Protein AF-A0A9X2MDK5-F1 (afdb_monomer_lite)

Structure (mmCIF, N/CA/C/O backbone):
data_AF-A0A9X2MDK5-F1
#
_entry.id   AF-A0A9X2MDK5-F1
#
loop_
_atom_site.group_PDB
_atom_site.id
_atom_site.type_symbol
_atom_site.label_atom_id
_atom_site.label_alt_id
_atom_site.label_comp_id
_atom_site.label_asym_id
_atom_site.label_entity_id
_atom_site.label_seq_id
_atom_site.pdbx_PDB_ins_code
_atom_site.Cartn_x
_atom_site.Cartn_y
_atom_site.Cartn_z
_atom_site.occupancy
_atom_site.B_iso_or_equiv
_atom_site.auth_seq_id
_atom_site.auth_comp_id
_atom_site.auth_asym_id
_atom_site.auth_atom_id
_atom_site.pdbx_PDB_model_num
ATOM 1 N N . MET A 1 1 ? 3.780 -10.106 21.977 1.00 39.41 1 MET A N 1
ATOM 2 C CA . MET A 1 1 ? 4.885 -9.948 21.006 1.00 39.41 1 MET A CA 1
ATOM 3 C C . MET A 1 1 ? 4.288 -10.103 19.621 1.00 39.41 1 MET A C 1
ATOM 5 O O . MET A 1 1 ? 3.667 -11.141 19.418 1.00 39.41 1 MET A O 1
ATOM 9 N N . PRO A 1 2 ? 4.383 -9.141 18.688 1.00 50.03 2 PRO A N 1
ATOM 10 C CA . PRO A 1 2 ? 4.087 -9.494 17.313 1.00 50.03 2 PRO A CA 1
ATOM 11 C C . PRO A 1 2 ? 5.206 -10.429 16.834 1.00 50.03 2 PRO A C 1
ATOM 13 O O . PRO A 1 2 ? 6.386 -10.165 17.039 1.00 50.03 2 PRO A O 1
ATOM 16 N N . PHE A 1 3 ? 4.811 -11.571 16.280 1.00 63.41 3 PHE A N 1
ATOM 17 C CA . PHE A 1 3 ? 5.693 -12.625 15.766 1.00 63.41 3 PHE A CA 1
ATOM 18 C C . PHE A 1 3 ? 6.463 -12.185 14.502 1.00 63.41 3 PHE A C 1
ATOM 20 O O . PHE A 1 3 ? 7.421 -12.834 14.100 1.00 63.41 3 PHE A O 1
ATOM 27 N N . ILE A 1 4 ? 6.079 -11.056 13.895 1.00 66.94 4 ILE A N 1
ATOM 28 C CA . ILE A 1 4 ? 6.668 -10.512 12.669 1.00 66.94 4 ILE A CA 1
ATOM 29 C C . ILE A 1 4 ? 6.962 -9.025 12.894 1.00 66.94 4 ILE A C 1
ATOM 31 O O . ILE A 1 4 ? 6.040 -8.226 13.034 1.00 66.94 4 ILE A O 1
ATOM 35 N N . ASN A 1 5 ? 8.248 -8.665 12.948 1.00 64.00 5 ASN A N 1
ATOM 36 C CA . ASN A 1 5 ? 8.700 -7.296 13.245 1.00 64.00 5 ASN A CA 1
ATOM 37 C C . ASN A 1 5 ? 9.104 -6.488 12.005 1.00 64.00 5 ASN A C 1
ATOM 39 O O . ASN A 1 5 ? 9.253 -5.272 12.092 1.00 64.00 5 ASN A O 1
ATOM 43 N N . LYS A 1 6 ? 9.321 -7.155 10.870 1.00 78.56 6 LYS A N 1
ATOM 44 C CA . LYS A 1 6 ? 9.641 -6.533 9.586 1.00 78.56 6 LYS A CA 1
ATOM 45 C C . LYS A 1 6 ? 8.943 -7.314 8.492 1.00 78.56 6 LYS A C 1
ATOM 47 O O . LYS A 1 6 ? 9.041 -8.539 8.457 1.00 78.56 6 LYS A O 1
ATOM 52 N N . THR A 1 7 ? 8.249 -6.603 7.622 1.00 89.31 7 THR A N 1
ATOM 53 C CA . THR A 1 7 ? 7.627 -7.179 6.433 1.00 89.31 7 THR A CA 1
ATOM 54 C C . THR A 1 7 ? 8.022 -6.362 5.233 1.00 89.31 7 THR A C 1
ATOM 56 O O . THR A 1 7 ? 8.072 -5.139 5.328 1.00 89.31 7 THR A O 1
ATOM 59 N N . SER A 1 8 ? 8.250 -7.037 4.118 1.00 92.25 8 SER A N 1
ATOM 60 C CA . SER A 1 8 ? 8.538 -6.377 2.858 1.00 92.25 8 SER A CA 1
ATOM 61 C C . SER A 1 8 ? 7.657 -6.956 1.764 1.00 92.25 8 SER A C 1
ATOM 63 O O . SER A 1 8 ? 7.271 -8.123 1.833 1.00 92.25 8 SER A O 1
ATOM 65 N N . ILE A 1 9 ? 7.339 -6.134 0.773 1.00 92.44 9 ILE A N 1
ATOM 66 C CA . ILE A 1 9 ? 6.655 -6.547 -0.449 1.00 92.44 9 ILE A CA 1
ATOM 67 C C . ILE A 1 9 ? 7.654 -6.360 -1.583 1.00 92.44 9 ILE A C 1
ATOM 69 O O . ILE A 1 9 ? 8.227 -5.284 -1.724 1.00 92.44 9 ILE A O 1
ATOM 73 N N . LEU A 1 10 ? 7.892 -7.411 -2.360 1.00 91.94 10 LEU A N 1
ATOM 74 C CA . LEU A 1 10 ? 8.727 -7.346 -3.552 1.00 91.94 10 LEU A CA 1
ATOM 75 C C . LEU A 1 10 ? 7.809 -7.373 -4.767 1.00 91.94 10 LEU A C 1
ATOM 77 O O . LEU A 1 10 ? 7.013 -8.301 -4.904 1.00 91.94 10 LEU A O 1
ATOM 81 N N . VAL A 1 11 ? 7.920 -6.361 -5.620 1.00 90.44 11 VAL A N 1
ATOM 82 C CA . VAL A 1 11 ? 7.202 -6.295 -6.893 1.00 90.44 11 VAL A CA 1
ATOM 83 C C . VAL A 1 11 ? 8.221 -6.391 -8.017 1.00 90.44 11 VAL A C 1
ATOM 85 O O . VAL A 1 11 ? 9.204 -5.653 -8.028 1.00 90.44 11 VAL A O 1
ATOM 88 N N . GLU A 1 12 ? 7.995 -7.309 -8.948 1.00 88.06 12 GLU A N 1
ATOM 89 C CA . GLU A 1 12 ? 8.795 -7.442 -10.163 1.00 88.06 12 GLU A CA 1
ATOM 90 C C . GLU A 1 12 ? 8.120 -6.680 -11.302 1.00 88.06 12 GLU A C 1
ATOM 92 O O . GLU A 1 12 ? 6.930 -6.858 -11.553 1.00 88.06 12 GLU A O 1
ATOM 97 N N . ASN A 1 13 ? 8.880 -5.818 -11.977 1.00 78.06 13 ASN A N 1
ATOM 98 C CA . ASN A 1 13 ? 8.435 -5.134 -13.183 1.00 78.06 13 ASN A CA 1
ATOM 99 C C . ASN A 1 13 ? 8.681 -6.030 -14.407 1.00 78.06 13 ASN A C 1
ATOM 101 O O . ASN A 1 13 ? 9.827 -6.390 -14.695 1.00 78.06 13 ASN A O 1
ATOM 105 N N . SER A 1 14 ? 7.620 -6.359 -15.142 1.00 73.12 14 SER A N 1
ATOM 106 C CA . SER A 1 14 ? 7.650 -7.345 -16.230 1.00 73.12 14 SER A CA 1
ATOM 107 C C . SER A 1 14 ? 8.498 -6.897 -17.430 1.00 73.12 14 SER A C 1
ATOM 109 O O . SER A 1 14 ? 9.157 -7.719 -18.068 1.00 73.12 14 SER A O 1
ATOM 111 N N . ILE A 1 15 ? 8.486 -5.601 -17.753 1.00 67.69 15 ILE A N 1
ATOM 112 C CA . ILE A 1 15 ? 9.116 -5.013 -18.941 1.00 67.69 15 ILE A CA 1
ATOM 113 C C . ILE A 1 15 ? 10.624 -4.849 -18.741 1.00 67.69 15 ILE A C 1
ATOM 115 O O . ILE A 1 15 ? 11.400 -5.221 -19.622 1.00 67.69 15 ILE A O 1
ATOM 119 N N . ASN A 1 16 ? 11.057 -4.318 -17.595 1.00 67.69 16 ASN A N 1
ATOM 120 C CA . ASN A 1 16 ? 12.470 -3.999 -17.357 1.00 67.69 16 ASN A CA 1
ATOM 121 C C . ASN A 1 16 ? 13.218 -5.054 -16.532 1.00 67.69 16 ASN A C 1
ATOM 123 O O . ASN A 1 16 ? 14.421 -4.899 -16.323 1.00 67.69 16 ASN A O 1
ATOM 127 N N . LYS A 1 17 ? 12.532 -6.101 -16.043 1.00 71.62 17 LYS A N 1
ATOM 128 C CA . LYS A 1 17 ? 13.082 -7.101 -15.101 1.00 71.62 17 LYS A CA 1
ATOM 129 C C . LYS A 1 17 ? 13.729 -6.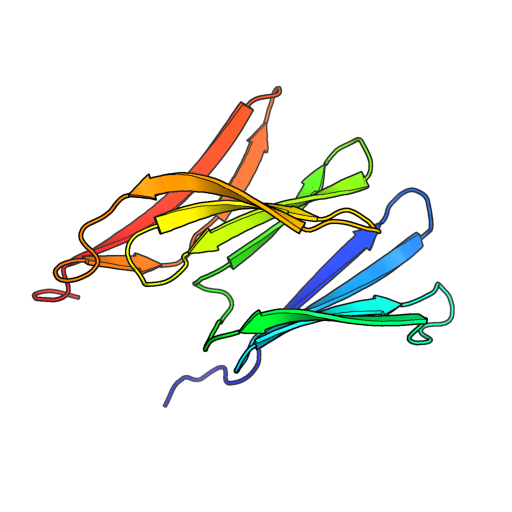484 -13.853 1.00 71.62 17 LYS A C 1
ATOM 131 O O . LYS A 1 17 ? 14.585 -7.095 -13.218 1.00 71.62 17 LYS A O 1
ATOM 136 N N . GLY A 1 18 ? 13.352 -5.249 -13.536 1.00 80.62 18 GLY A N 1
ATOM 137 C CA . GLY A 1 18 ? 13.746 -4.571 -12.312 1.00 80.62 18 GLY A CA 1
ATOM 138 C C . GLY A 1 18 ? 12.838 -4.999 -11.169 1.00 80.62 18 GLY A C 1
ATOM 139 O O . GLY A 1 18 ? 11.693 -5.403 -11.385 1.00 80.62 18 GLY A O 1
ATOM 140 N N . LEU A 1 19 ? 13.340 -4.881 -9.948 1.00 89.38 19 LEU A N 1
ATOM 141 C CA . LEU A 1 19 ? 12.567 -5.154 -8.745 1.00 89.38 19 LEU A CA 1
ATOM 142 C C . LEU A 1 19 ? 12.334 -3.851 -7.985 1.00 89.38 19 LEU A C 1
ATOM 144 O O . LEU A 1 19 ? 13.230 -3.019 -7.863 1.00 89.38 19 LEU A O 1
ATOM 148 N N . THR A 1 20 ? 11.150 -3.696 -7.409 1.00 90.88 20 THR A N 1
ATOM 149 C CA . THR A 1 20 ? 10.886 -2.658 -6.417 1.00 90.88 20 THR A CA 1
ATOM 150 C C . THR A 1 20 ? 10.589 -3.327 -5.083 1.00 90.88 20 THR A C 1
ATOM 152 O O . THR A 1 20 ? 9.605 -4.053 -4.927 1.00 90.88 20 THR A O 1
ATOM 155 N N . LEU A 1 21 ? 11.469 -3.094 -4.112 1.00 93.19 21 LEU A N 1
ATOM 156 C CA . LEU A 1 21 ? 11.330 -3.571 -2.745 1.00 93.19 21 LEU A CA 1
ATOM 157 C C . LEU A 1 21 ? 10.653 -2.498 -1.893 1.00 93.19 21 LEU A C 1
ATOM 159 O O . LEU A 1 21 ? 11.171 -1.392 -1.743 1.00 93.19 21 LEU A O 1
ATOM 163 N N . PHE A 1 22 ? 9.529 -2.857 -1.285 1.00 94.00 22 PHE A N 1
ATOM 164 C CA . PHE A 1 22 ? 8.824 -2.036 -0.313 1.00 94.00 22 PHE A CA 1
ATOM 165 C C . PHE A 1 22 ? 9.067 -2.577 1.087 1.00 94.00 22 PHE A C 1
ATOM 167 O O . PHE A 1 22 ? 8.553 -3.636 1.440 1.00 94.00 22 PHE A O 1
ATOM 174 N N . GLU A 1 23 ? 9.827 -1.858 1.902 1.00 94.50 23 GLU A N 1
ATOM 175 C CA . GLU A 1 23 ? 10.084 -2.227 3.292 1.00 94.50 23 GLU A CA 1
ATOM 176 C C . GLU A 1 23 ? 9.082 -1.530 4.216 1.00 94.50 23 GLU A C 1
ATOM 178 O O . GLU A 1 23 ? 8.941 -0.304 4.195 1.00 94.50 23 GLU A O 1
ATOM 183 N N . LEU A 1 24 ? 8.384 -2.320 5.037 1.00 93.75 24 LEU A N 1
ATOM 184 C CA . LEU A 1 24 ? 7.346 -1.855 5.953 1.00 93.75 24 LEU A CA 1
ATOM 185 C C . LEU A 1 24 ? 7.874 -1.869 7.391 1.00 93.75 24 LEU A C 1
ATOM 187 O O . LEU A 1 24 ? 8.385 -2.878 7.888 1.00 93.75 24 LEU A O 1
ATOM 191 N N . GLY A 1 25 ? 7.728 -0.740 8.075 1.00 90.69 25 GLY A N 1
ATOM 192 C CA . GLY A 1 25 ? 8.117 -0.577 9.470 1.00 90.69 25 GLY A CA 1
ATOM 193 C C . GLY A 1 25 ? 7.678 0.786 9.977 1.00 90.69 25 GLY A C 1
ATOM 194 O O . GLY A 1 25 ? 6.509 1.123 9.879 1.00 90.69 25 GLY A O 1
ATOM 195 N N . LYS A 1 26 ? 8.608 1.603 10.487 1.00 90.44 26 LYS A N 1
ATOM 196 C CA . LYS A 1 26 ? 8.315 2.989 10.920 1.00 90.44 26 LYS A CA 1
ATOM 197 C C . LYS A 1 26 ? 7.958 3.946 9.781 1.00 90.44 26 LYS A C 1
ATOM 199 O O . LYS A 1 26 ? 7.451 5.030 10.056 1.00 90.44 26 LYS A O 1
ATOM 204 N N . ASN A 1 27 ? 8.275 3.539 8.558 1.00 92.50 27 ASN A N 1
ATOM 205 C CA . ASN A 1 27 ? 7.948 4.176 7.296 1.00 92.50 27 ASN A CA 1
ATOM 206 C C . ASN A 1 27 ? 7.632 3.067 6.281 1.00 92.50 27 ASN A C 1
ATOM 208 O O . ASN A 1 27 ? 7.930 1.895 6.529 1.00 92.50 27 ASN A O 1
ATOM 212 N N . ILE A 1 28 ? 7.098 3.456 5.127 1.00 93.12 28 ILE A N 1
ATOM 213 C CA . ILE A 1 28 ? 7.143 2.647 3.907 1.00 93.12 28 ILE A CA 1
ATOM 214 C C . ILE A 1 28 ? 8.271 3.208 3.048 1.00 93.12 28 ILE A C 1
ATOM 216 O O . ILE A 1 28 ? 8.199 4.362 2.616 1.00 93.12 28 ILE A O 1
ATOM 220 N N . VAL A 1 29 ? 9.312 2.410 2.833 1.00 94.44 29 VAL A N 1
ATOM 221 C CA . VAL A 1 29 ? 10.456 2.758 1.978 1.00 94.44 29 VAL A CA 1
ATOM 222 C C . VAL A 1 29 ? 10.355 1.955 0.694 1.00 94.44 29 VAL A C 1
ATOM 224 O O . VAL A 1 29 ? 10.106 0.757 0.751 1.00 94.44 29 VAL A O 1
ATOM 227 N N . SER A 1 30 ? 10.530 2.616 -0.445 1.00 93.31 30 SER A N 1
ATOM 228 C CA . SER A 1 30 ? 10.584 1.993 -1.764 1.00 93.31 30 SER A CA 1
ATOM 229 C C . SER A 1 30 ? 12.010 2.060 -2.275 1.00 93.31 30 SER A C 1
ATOM 231 O O . SER A 1 30 ? 12.555 3.157 -2.379 1.00 93.31 30 SER A O 1
ATOM 233 N N . THR A 1 31 ? 12.578 0.914 -2.631 1.00 92.44 31 THR A N 1
ATOM 234 C CA . THR A 1 31 ? 13.918 0.804 -3.209 1.00 92.44 31 THR A CA 1
ATOM 235 C C . THR A 1 31 ? 13.830 0.101 -4.554 1.00 92.44 31 THR A C 1
ATOM 237 O O . THR A 1 31 ? 13.342 -1.025 -4.631 1.00 92.44 31 THR A O 1
ATOM 240 N N . ASN A 1 32 ? 14.293 0.766 -5.609 1.00 89.75 32 ASN A N 1
ATOM 241 C CA . ASN A 1 32 ? 14.426 0.172 -6.933 1.00 89.75 32 ASN A CA 1
ATOM 242 C C . ASN A 1 32 ? 15.756 -0.575 -7.020 1.00 89.75 32 ASN A C 1
ATOM 244 O O . ASN A 1 32 ? 16.800 -0.042 -6.641 1.00 89.75 32 ASN A O 1
ATOM 248 N N . ILE A 1 33 ? 15.699 -1.799 -7.526 1.00 89.88 33 ILE A N 1
ATOM 249 C CA . ILE A 1 33 ? 16.808 -2.740 -7.620 1.00 89.88 33 ILE A CA 1
ATOM 250 C C . ILE A 1 33 ? 16.937 -3.159 -9.090 1.00 89.88 33 ILE A C 1
ATOM 252 O O . ILE A 1 33 ? 15.939 -3.517 -9.724 1.00 89.88 33 ILE A O 1
ATOM 256 N N . ASP A 1 34 ? 18.149 -3.078 -9.642 1.00 86.12 34 ASP A N 1
ATOM 257 C CA . ASP A 1 34 ? 18.425 -3.496 -11.020 1.00 86.12 34 ASP A CA 1
ATOM 258 C C . ASP A 1 34 ? 18.500 -5.028 -11.165 1.00 86.12 34 ASP A C 1
ATOM 260 O O . ASP A 1 34 ? 18.389 -5.789 -10.201 1.00 86.12 34 ASP A O 1
ATOM 264 N N . SER A 1 35 ? 18.695 -5.493 -12.399 1.00 82.06 35 SER A N 1
ATOM 265 C CA . SER A 1 35 ? 18.832 -6.918 -12.713 1.00 82.06 35 SER A CA 1
ATOM 266 C C . SER A 1 35 ? 20.067 -7.580 -12.092 1.00 82.06 35 SER A C 1
ATOM 268 O O . SER A 1 35 ? 20.099 -8.804 -11.975 1.00 82.06 35 SER A O 1
ATOM 270 N N . ASP A 1 36 ? 21.066 -6.790 -11.699 1.00 85.19 36 ASP A N 1
ATOM 271 C CA . ASP A 1 36 ? 22.295 -7.242 -11.043 1.00 85.19 36 ASP A CA 1
ATOM 272 C C . ASP A 1 36 ? 22.179 -7.178 -9.506 1.00 85.19 36 ASP A C 1
ATOM 274 O O . ASP A 1 36 ? 23.156 -7.407 -8.792 1.00 85.19 36 ASP A O 1
ATOM 278 N N . LEU A 1 37 ? 20.968 -6.918 -8.992 1.00 83.25 37 LEU A N 1
ATOM 279 C CA . LEU A 1 37 ? 20.628 -6.790 -7.574 1.00 83.25 37 LEU A CA 1
ATOM 280 C C . LEU A 1 37 ? 21.273 -5.587 -6.870 1.00 83.25 37 LEU A C 1
ATOM 282 O O . LEU A 1 37 ? 21.369 -5.565 -5.640 1.00 83.25 37 LEU A O 1
ATOM 286 N N . ASN A 1 38 ? 21.680 -4.562 -7.620 1.00 85.75 38 ASN A N 1
ATOM 287 C CA . ASN A 1 38 ? 22.160 -3.314 -7.043 1.00 85.75 38 ASN A CA 1
ATOM 288 C C . ASN A 1 38 ? 20.994 -2.364 -6.762 1.00 85.75 38 ASN A C 1
ATOM 290 O O . ASN A 1 38 ? 20.074 -2.212 -7.565 1.00 85.75 38 ASN A O 1
ATOM 294 N N . ASN A 1 39 ? 21.067 -1.662 -5.630 1.00 84.25 39 ASN A N 1
ATOM 295 C CA . ASN A 1 39 ? 20.127 -0.592 -5.312 1.00 84.25 39 ASN A CA 1
ATOM 296 C C . ASN A 1 39 ? 20.397 0.620 -6.214 1.00 84.25 39 ASN A C 1
ATOM 298 O O . ASN A 1 39 ? 21.476 1.208 -6.147 1.00 84.25 39 ASN A O 1
ATOM 302 N N . ILE A 1 40 ? 19.405 1.009 -7.012 1.00 84.44 40 ILE A N 1
ATOM 303 C CA . ILE A 1 40 ? 19.484 2.149 -7.934 1.00 84.44 40 ILE A CA 1
ATOM 304 C C . ILE A 1 40 ? 19.048 3.436 -7.229 1.00 84.44 40 ILE A C 1
ATOM 306 O O . ILE A 1 40 ? 19.723 4.458 -7.308 1.00 84.44 40 ILE A O 1
ATOM 310 N N . ASP A 1 41 ? 17.901 3.381 -6.553 1.00 87.12 41 ASP A N 1
ATOM 311 C CA . ASP A 1 41 ? 17.271 4.532 -5.909 1.00 87.12 41 ASP A CA 1
ATOM 312 C C . ASP A 1 41 ? 16.422 4.077 -4.719 1.00 87.12 41 ASP A C 1
ATOM 314 O O . ASP A 1 41 ? 15.856 2.982 -4.738 1.00 87.12 41 ASP A O 1
ATOM 318 N N . SER A 1 42 ? 16.331 4.912 -3.685 1.00 90.88 42 SER A N 1
ATOM 319 C CA . SER A 1 42 ? 15.528 4.636 -2.495 1.00 90.88 42 SER A CA 1
ATOM 320 C C . SER A 1 42 ? 14.859 5.900 -1.979 1.00 90.88 42 SER A C 1
ATOM 322 O O . SER A 1 42 ? 15.502 6.933 -1.783 1.00 90.88 42 SER A O 1
ATOM 324 N N . ARG A 1 43 ? 13.556 5.809 -1.703 1.00 91.62 43 ARG A N 1
ATOM 325 C CA . ARG A 1 43 ? 12.757 6.929 -1.199 1.00 91.62 43 ARG A CA 1
ATOM 326 C C . ARG A 1 43 ? 11.745 6.494 -0.149 1.00 91.62 43 ARG A C 1
ATOM 328 O O . ARG A 1 43 ? 11.158 5.414 -0.217 1.00 91.62 43 ARG A O 1
ATOM 335 N N . ILE A 1 44 ? 11.494 7.378 0.814 1.00 93.44 44 ILE A N 1
ATOM 336 C CA . ILE A 1 44 ? 10.407 7.215 1.783 1.00 93.44 44 ILE A CA 1
ATOM 337 C C . ILE A 1 44 ? 9.100 7.622 1.101 1.00 93.44 44 ILE A C 1
ATOM 339 O O . ILE A 1 44 ? 8.966 8.762 0.666 1.00 93.44 44 ILE A O 1
ATOM 343 N N . LEU A 1 45 ? 8.133 6.706 1.032 1.00 92.12 45 LEU A N 1
ATOM 344 C CA . LEU A 1 45 ? 6.803 6.984 0.484 1.00 92.12 45 LEU A CA 1
ATOM 345 C C . LEU A 1 45 ? 5.864 7.544 1.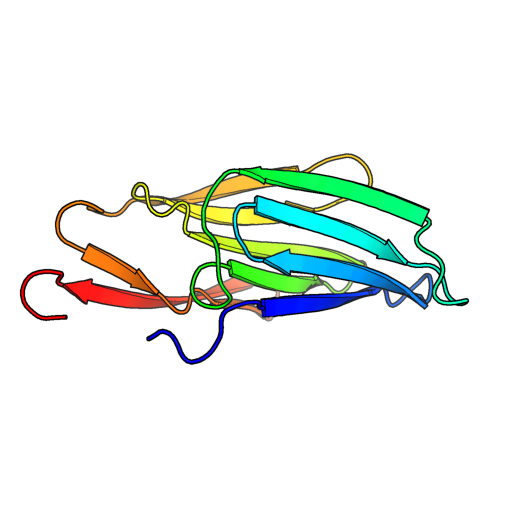552 1.00 92.12 45 LEU A C 1
ATOM 347 O O . LEU A 1 45 ? 5.182 8.542 1.335 1.00 92.12 45 LEU A O 1
ATOM 351 N N . PHE A 1 46 ? 5.841 6.904 2.722 1.00 92.19 46 PHE A N 1
ATOM 352 C CA . PHE A 1 46 ? 4.915 7.239 3.800 1.00 92.19 46 PHE A CA 1
ATOM 353 C C . PHE A 1 46 ? 5.596 7.151 5.155 1.00 92.19 46 PHE A C 1
ATOM 355 O O . PHE A 1 46 ? 6.321 6.198 5.437 1.00 92.19 46 PHE A O 1
ATOM 362 N N . ASN A 1 47 ? 5.295 8.117 6.020 1.00 92.06 47 ASN A N 1
ATOM 363 C CA . ASN A 1 47 ? 5.710 8.093 7.417 1.00 92.06 47 ASN A CA 1
ATOM 364 C C . ASN A 1 47 ? 4.618 7.455 8.284 1.00 92.06 47 ASN A C 1
ATOM 366 O O . ASN A 1 47 ? 3.428 7.735 8.093 1.00 92.06 47 ASN A O 1
ATOM 370 N N . GLY A 1 48 ? 5.016 6.632 9.253 1.00 89.25 48 GLY A N 1
ATOM 371 C CA . GLY A 1 48 ? 4.110 5.956 10.183 1.00 89.25 48 GLY A CA 1
ATOM 372 C C . GLY A 1 48 ? 4.401 4.465 10.320 1.00 89.25 48 GLY A C 1
ATOM 373 O O . GLY A 1 48 ? 5.066 3.867 9.484 1.00 89.25 48 GLY A O 1
ATOM 374 N N . GLU A 1 49 ? 3.896 3.849 11.386 1.00 90.81 49 GLU A N 1
ATOM 375 C CA . GLU A 1 49 ? 4.105 2.419 11.609 1.00 90.81 49 GLU A CA 1
ATOM 376 C C . GLU A 1 49 ? 3.176 1.593 10.717 1.00 90.81 49 GLU A C 1
ATOM 378 O O . GLU A 1 49 ? 1.970 1.563 10.958 1.00 90.81 49 GLU A O 1
ATOM 383 N N . TYR A 1 50 ? 3.725 0.917 9.709 1.00 91.56 50 TYR A N 1
ATOM 384 C CA . TYR A 1 50 ? 3.006 0.068 8.760 1.00 91.56 50 TYR A CA 1
ATOM 385 C C . TYR A 1 50 ? 3.523 -1.369 8.792 1.00 91.56 50 TYR A C 1
ATOM 387 O O . TYR A 1 50 ? 4.693 -1.640 9.055 1.00 91.56 50 TYR A O 1
ATOM 395 N N . SER A 1 51 ? 2.623 -2.297 8.498 1.00 91.12 51 SER A N 1
ATOM 396 C CA . SER A 1 51 ? 2.903 -3.721 8.354 1.00 91.12 51 SER A CA 1
ATOM 397 C C . SER A 1 51 ? 2.055 -4.302 7.225 1.00 91.12 51 SER A C 1
ATOM 399 O O . SER A 1 51 ? 1.173 -3.629 6.692 1.00 91.12 51 SER A O 1
ATOM 401 N N . PHE A 1 52 ? 2.281 -5.568 6.887 1.00 89.62 52 PHE A N 1
ATOM 402 C CA . PHE A 1 52 ? 1.551 -6.275 5.827 1.00 89.62 52 PHE A CA 1
ATOM 403 C C . PHE A 1 52 ? 0.014 -6.293 5.975 1.00 89.62 52 PHE A C 1
ATOM 405 O O . PHE A 1 52 ? -0.685 -6.615 5.023 1.00 89.62 52 PHE A O 1
ATOM 412 N N . ILE A 1 53 ? -0.539 -5.979 7.153 1.00 92.62 53 ILE A N 1
ATOM 413 C CA . ILE A 1 53 ? -1.999 -5.906 7.353 1.00 92.62 53 ILE A CA 1
ATOM 414 C C . ILE A 1 53 ? -2.595 -4.577 6.867 1.00 92.62 53 ILE A C 1
ATOM 416 O O . ILE A 1 53 ? -3.815 -4.462 6.748 1.00 92.62 53 ILE A O 1
ATOM 420 N N . ASP A 1 54 ? -1.752 -3.569 6.657 1.00 93.62 54 ASP A N 1
ATOM 421 C CA . ASP A 1 54 ? -2.158 -2.185 6.410 1.00 93.62 54 ASP A CA 1
ATOM 422 C C . ASP A 1 54 ? -2.060 -1.803 4.935 1.00 93.62 54 ASP A C 1
ATOM 424 O O . ASP A 1 54 ? -2.691 -0.838 4.511 1.00 93.62 54 ASP A O 1
ATOM 428 N N . ILE A 1 55 ? -1.258 -2.540 4.169 1.00 94.88 55 ILE A N 1
ATOM 429 C CA . ILE A 1 55 ? -0.954 -2.247 2.777 1.00 94.88 55 ILE A CA 1
ATOM 430 C C . ILE A 1 55 ? -0.910 -3.531 1.955 1.00 94.88 55 ILE A C 1
ATOM 432 O O . ILE A 1 55 ? -0.380 -4.549 2.399 1.00 94.88 55 ILE A O 1
ATOM 436 N N . TRP A 1 56 ? -1.408 -3.436 0.728 1.00 95.06 56 TRP A N 1
ATOM 437 C CA . TRP A 1 56 ? -1.175 -4.416 -0.321 1.00 95.06 56 TRP A CA 1
ATOM 438 C C . TRP A 1 56 ? -0.775 -3.696 -1.603 1.00 95.06 56 TRP A C 1
ATOM 440 O O . TRP A 1 56 ? -1.337 -2.646 -1.914 1.00 95.06 56 TRP A O 1
ATOM 450 N N . LEU A 1 57 ? 0.191 -4.257 -2.324 1.00 94.06 57 LEU A N 1
ATOM 451 C CA . LEU A 1 57 ? 0.688 -3.744 -3.597 1.00 94.06 57 LEU A CA 1
ATOM 452 C C . LEU A 1 57 ? 0.662 -4.874 -4.622 1.00 94.06 57 LEU A C 1
ATOM 454 O O . LEU A 1 57 ? 0.901 -6.030 -4.278 1.00 94.06 57 LEU A O 1
ATOM 458 N N . ASP A 1 58 ? 0.379 -4.519 -5.863 1.00 90.81 58 ASP A N 1
ATOM 459 C CA . ASP A 1 58 ? 0.347 -5.416 -7.009 1.00 90.81 58 ASP A CA 1
ATOM 460 C C . ASP A 1 58 ? 0.746 -4.635 -8.273 1.00 90.81 58 ASP A C 1
ATOM 462 O O . ASP A 1 58 ? 0.883 -3.407 -8.246 1.00 90.81 58 ASP A O 1
ATOM 466 N N . ILE A 1 59 ? 0.947 -5.343 -9.378 1.00 88.88 59 ILE A N 1
ATOM 467 C CA . ILE A 1 59 ? 1.308 -4.764 -10.671 1.00 88.88 59 ILE A CA 1
ATOM 468 C C . ILE A 1 59 ? 0.188 -4.992 -11.681 1.00 88.88 59 ILE A C 1
ATOM 470 O O . ILE A 1 59 ? -0.434 -6.054 -11.708 1.00 88.88 59 ILE A O 1
ATOM 474 N N . ASP A 1 60 ? -0.144 -3.965 -12.462 1.00 85.62 60 ASP A N 1
ATOM 475 C CA . ASP A 1 60 ? -1.158 -4.093 -13.508 1.00 85.62 60 ASP A CA 1
ATOM 476 C C . ASP A 1 60 ? -0.556 -4.496 -14.859 1.00 85.62 60 ASP A C 1
ATOM 478 O O . ASP A 1 60 ? 0.657 -4.490 -15.043 1.00 85.62 60 ASP A O 1
ATOM 482 N N . ASP A 1 61 ? -1.411 -4.817 -15.834 1.00 82.25 61 ASP A N 1
ATOM 483 C CA . ASP A 1 61 ? -0.994 -5.269 -17.174 1.00 82.25 61 ASP A CA 1
ATOM 484 C C . ASP A 1 61 ? -0.127 -4.251 -17.948 1.00 82.25 61 ASP A C 1
ATOM 486 O O . ASP A 1 61 ? 0.363 -4.542 -19.039 1.00 82.25 61 ASP A O 1
ATOM 490 N N . LYS A 1 62 ? 0.019 -3.027 -17.427 1.00 82.06 62 LYS A N 1
ATOM 491 C CA . LYS A 1 62 ? 0.850 -1.953 -17.980 1.00 82.06 62 LYS A CA 1
ATOM 492 C C . LYS A 1 62 ? 2.089 -1.683 -17.119 1.00 82.06 62 LYS A C 1
ATOM 494 O O . LYS A 1 62 ? 2.693 -0.623 -17.266 1.00 82.06 62 LYS A O 1
ATOM 499 N N . ASP A 1 63 ? 2.435 -2.602 -16.221 1.00 80.81 63 ASP A N 1
ATOM 500 C CA . ASP A 1 63 ? 3.551 -2.508 -15.282 1.00 80.81 63 ASP A CA 1
ATOM 501 C C . ASP A 1 63 ? 3.490 -1.332 -14.293 1.00 80.81 63 ASP A C 1
ATOM 503 O O . ASP A 1 63 ? 4.506 -0.926 -13.720 1.00 80.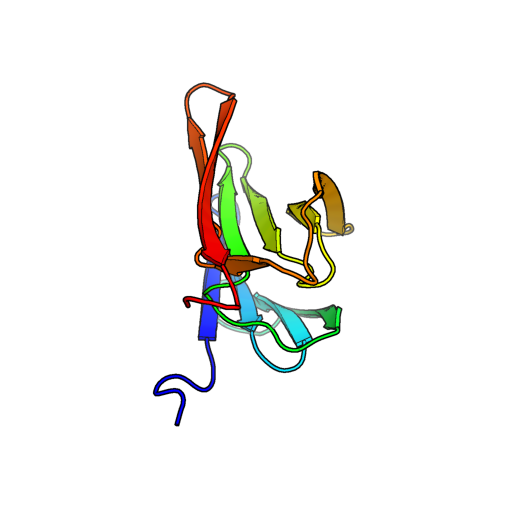81 63 ASP A O 1
ATOM 507 N N . ASN A 1 64 ? 2.296 -0.788 -14.042 1.00 85.94 64 ASN A N 1
ATOM 508 C CA . ASN A 1 64 ? 2.128 0.218 -12.998 1.00 85.94 64 ASN A CA 1
ATOM 509 C C . ASN A 1 64 ? 1.914 -0.478 -11.661 1.00 85.94 64 ASN A C 1
ATOM 511 O O . ASN A 1 64 ? 1.052 -1.352 -11.532 1.00 85.94 64 ASN A O 1
ATOM 515 N N . ILE A 1 65 ? 2.659 -0.041 -10.648 1.00 91.62 65 ILE A N 1
ATOM 516 C CA . ILE A 1 65 ? 2.449 -0.507 -9.283 1.00 91.62 65 ILE A CA 1
ATOM 517 C C . ILE A 1 65 ? 1.202 0.187 -8.748 1.00 91.62 65 ILE A C 1
ATOM 519 O O . ILE A 1 65 ? 1.122 1.417 -8.690 1.00 91.62 65 ILE A O 1
ATOM 523 N N . TYR A 1 66 ? 0.225 -0.607 -8.339 1.00 93.31 66 TYR A N 1
ATOM 524 C CA . TYR A 1 66 ? -0.989 -0.131 -7.697 1.00 93.31 66 TYR A CA 1
ATOM 525 C C . TYR A 1 66 ? -1.207 -0.871 -6.385 1.00 93.31 66 TYR A C 1
ATOM 527 O O . TYR A 1 66 ? -0.566 -1.876 -6.090 1.00 93.31 66 TYR A O 1
ATOM 535 N N . GLY A 1 67 ? -2.106 -0.369 -5.553 1.00 95.06 67 GLY A N 1
ATOM 536 C CA . GLY A 1 67 ? -2.345 -0.997 -4.275 1.00 95.06 67 GLY A CA 1
ATOM 537 C C . GLY A 1 67 ? -3.389 -0.307 -3.434 1.00 95.06 67 GLY A C 1
ATOM 538 O O . GLY A 1 67 ? -4.110 0.587 -3.872 1.00 95.06 67 GLY A O 1
ATOM 539 N N . ILE A 1 68 ? -3.461 -0.748 -2.191 1.00 96.44 68 ILE A N 1
ATOM 540 C CA . ILE A 1 68 ? -4.357 -0.200 -1.191 1.00 96.44 68 ILE A CA 1
ATOM 541 C C . ILE A 1 68 ? -3.586 0.051 0.092 1.00 96.44 68 ILE A C 1
ATOM 543 O O . ILE A 1 68 ? -2.774 -0.769 0.507 1.00 96.44 68 ILE A O 1
ATOM 547 N N . LEU A 1 69 ? -3.852 1.193 0.713 1.00 96.31 69 LEU A N 1
ATOM 548 C CA . LEU A 1 69 ? -3.236 1.621 1.957 1.00 96.31 69 LEU A CA 1
ATOM 549 C C . LEU A 1 69 ? -4.324 2.017 2.950 1.00 96.31 69 LEU A C 1
ATOM 551 O O . LEU A 1 69 ? -5.175 2.861 2.667 1.00 96.31 69 LEU A O 1
ATOM 555 N N . ASN A 1 70 ? -4.275 1.433 4.139 1.00 95.94 70 ASN A N 1
ATOM 556 C CA . ASN A 1 70 ? -4.980 1.945 5.297 1.00 95.94 70 ASN A CA 1
ATOM 557 C C . ASN A 1 70 ? -4.106 2.992 6.004 1.00 95.94 70 ASN A C 1
ATOM 559 O O . ASN A 1 70 ? -3.065 2.659 6.572 1.00 95.94 70 ASN A O 1
ATOM 563 N N . ASP A 1 71 ? -4.555 4.249 6.034 1.00 93.44 71 ASP A N 1
ATOM 564 C CA . ASP A 1 71 ? -3.831 5.344 6.694 1.00 93.44 71 ASP A CA 1
ATOM 565 C C . ASP A 1 71 ? -3.888 5.283 8.234 1.00 93.44 71 ASP A C 1
ATOM 567 O O . ASP A 1 71 ? -3.264 6.099 8.918 1.00 93.44 71 ASP A O 1
ATOM 571 N N . LYS A 1 72 ? -4.668 4.336 8.787 1.00 91.88 72 LYS A N 1
ATOM 572 C CA . LYS A 1 72 ? -4.952 4.137 10.223 1.00 91.88 72 LYS A CA 1
ATOM 573 C C . LYS A 1 72 ? -5.628 5.326 10.907 1.00 91.88 72 LYS A C 1
ATOM 575 O O . LYS A 1 72 ? -5.816 5.324 12.124 1.00 91.88 72 LYS A O 1
ATOM 580 N N . LYS A 1 73 ? -6.020 6.329 10.130 1.00 93.75 73 LYS A N 1
ATOM 581 C CA . LYS A 1 73 ? -6.642 7.591 10.536 1.00 93.75 73 LYS A CA 1
ATOM 582 C C . LYS A 1 73 ? -8.033 7.749 9.917 1.00 93.75 73 LYS A C 1
ATOM 584 O O . LYS A 1 73 ? -8.576 8.852 9.878 1.00 93.75 73 LYS A O 1
ATOM 589 N N . GLY A 1 74 ? -8.635 6.639 9.492 1.00 95.25 74 GLY A N 1
ATOM 590 C CA . GLY A 1 74 ? -10.014 6.596 9.021 1.00 95.25 74 GLY A CA 1
ATOM 591 C C . GLY A 1 74 ? -10.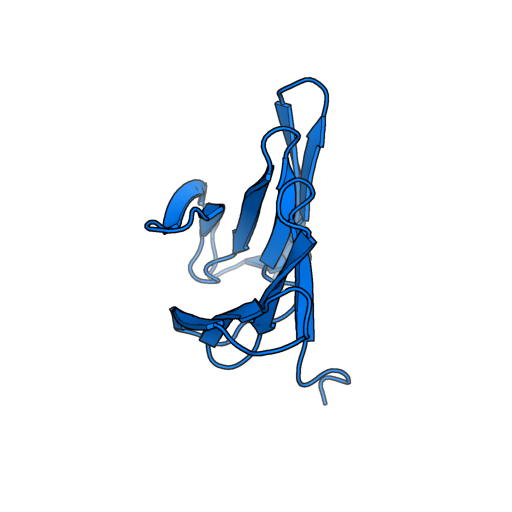158 6.643 7.514 1.00 95.25 74 GLY A C 1
ATOM 592 O O . GLY A 1 74 ? -11.259 6.933 7.052 1.00 95.25 74 GLY A O 1
ATOM 593 N N . LYS A 1 75 ? -9.099 6.375 6.743 1.00 96.75 75 LYS A N 1
ATOM 594 C CA . LYS A 1 75 ? -9.180 6.269 5.287 1.00 96.75 75 LYS A CA 1
ATOM 595 C C . LYS A 1 75 ? -8.529 4.995 4.777 1.00 96.75 75 LYS A C 1
ATOM 597 O O . LYS A 1 75 ? -7.385 4.680 5.091 1.00 96.75 75 LYS A O 1
ATOM 602 N N . LEU A 1 76 ? -9.267 4.319 3.908 1.00 96.44 76 LEU A N 1
ATOM 603 C CA . LEU A 1 76 ? -8.729 3.303 3.021 1.00 96.44 76 LEU A CA 1
ATOM 604 C C . LEU A 1 76 ? -8.527 3.947 1.648 1.00 96.44 76 LEU A C 1
ATOM 606 O O . LEU A 1 76 ? -9.460 4.540 1.094 1.00 96.44 76 LEU A O 1
ATOM 610 N N . GLN A 1 77 ? -7.304 3.897 1.137 1.00 96.38 77 GLN A N 1
ATOM 611 C CA . GLN A 1 77 ? -6.868 4.681 -0.013 1.00 96.38 77 GLN A CA 1
ATOM 612 C C . GLN A 1 77 ? -6.331 3.773 -1.114 1.00 96.38 77 GLN A C 1
ATOM 614 O O . GLN A 1 77 ? -5.571 2.853 -0.838 1.00 96.38 77 GLN A O 1
ATOM 619 N N . ASN A 1 78 ? -6.722 4.047 -2.355 1.00 95.00 78 ASN A N 1
ATOM 620 C CA . ASN A 1 78 ? -6.092 3.487 -3.538 1.00 95.00 78 ASN A CA 1
ATOM 621 C C . ASN A 1 78 ? -4.743 4.177 -3.726 1.00 95.00 78 ASN A C 1
ATOM 623 O O . ASN A 1 78 ? -4.674 5.407 -3.658 1.00 95.00 78 ASN A O 1
ATOM 627 N N . LEU A 1 79 ? -3.712 3.389 -3.978 1.00 94.69 79 LEU A N 1
ATOM 628 C CA . LEU A 1 79 ? -2.337 3.821 -4.153 1.00 94.69 79 LEU A CA 1
ATOM 629 C C . LEU A 1 79 ? -1.908 3.505 -5.582 1.00 94.69 79 LEU A C 1
ATOM 631 O O . LEU A 1 79 ? -2.106 2.389 -6.048 1.00 94.69 79 LEU A O 1
ATOM 635 N N . ILE A 1 80 ? -1.335 4.484 -6.272 1.00 92.06 80 ILE A N 1
ATOM 636 C CA . ILE A 1 80 ? -0.699 4.301 -7.578 1.00 92.06 80 ILE A CA 1
ATOM 637 C C . ILE A 1 80 ? 0.713 4.865 -7.464 1.00 92.06 80 ILE A C 1
ATOM 639 O O . ILE A 1 80 ? 0.894 6.007 -7.044 1.00 92.06 80 ILE A O 1
ATOM 643 N N . ILE A 1 81 ? 1.713 4.055 -7.798 1.00 88.38 81 ILE A N 1
ATOM 644 C CA . ILE A 1 81 ? 3.124 4.428 -7.731 1.00 88.38 81 ILE A CA 1
ATOM 645 C C . ILE A 1 81 ? 3.699 4.345 -9.139 1.00 88.38 81 ILE A C 1
ATOM 647 O O . ILE A 1 81 ? 3.699 3.289 -9.770 1.00 88.38 81 ILE A O 1
ATOM 651 N N . THR A 1 82 ? 4.223 5.471 -9.606 1.00 80.06 82 THR A N 1
ATOM 652 C CA . THR A 1 82 ? 5.015 5.568 -10.833 1.00 80.06 82 THR A CA 1
ATOM 653 C C . THR A 1 82 ? 6.457 5.935 -10.480 1.00 80.06 82 THR A C 1
ATOM 655 O O . THR A 1 82 ? 6.790 6.135 -9.304 1.00 80.06 82 THR A O 1
ATOM 658 N N . SER A 1 83 ? 7.341 6.016 -11.481 1.00 72.12 83 SER A N 1
ATOM 659 C CA . SER A 1 83 ? 8.736 6.431 -11.270 1.00 72.12 83 SER A CA 1
ATOM 660 C C . SER A 1 83 ? 8.816 7.761 -10.519 1.00 72.12 83 SER A C 1
ATOM 662 O O . SER A 1 83 ? 9.572 7.889 -9.557 1.00 72.12 83 SER A O 1
ATOM 664 N N . ASP A 1 84 ? 7.942 8.704 -10.864 1.00 74.25 84 ASP A N 1
ATOM 665 C CA . ASP A 1 84 ? 8.089 10.094 -10.435 1.00 74.25 84 ASP A CA 1
ATOM 666 C C . ASP A 1 84 ? 7.090 10.475 -9.340 1.00 74.25 84 ASP A C 1
ATOM 668 O O . ASP A 1 84 ? 7.391 11.329 -8.510 1.00 74.25 84 ASP A O 1
ATOM 672 N N . ASN A 1 85 ? 5.926 9.815 -9.293 1.00 83.38 85 ASN A N 1
ATOM 673 C CA . ASN A 1 85 ? 4.812 10.223 -8.441 1.00 83.38 85 ASN A CA 1
ATOM 674 C C . ASN A 1 85 ? 4.227 9.075 -7.615 1.00 83.38 85 ASN A C 1
ATOM 676 O O . ASN A 1 85 ? 4.313 7.893 -7.957 1.00 83.38 85 ASN A O 1
ATOM 680 N N . VAL A 1 86 ? 3.594 9.469 -6.513 1.00 89.75 86 VAL A N 1
ATOM 681 C CA . VAL A 1 86 ? 2.806 8.603 -5.639 1.00 89.75 86 VAL A CA 1
ATOM 682 C C . VAL A 1 86 ? 1.437 9.246 -5.481 1.00 89.75 86 VAL A C 1
ATOM 684 O O . VAL A 1 86 ? 1.300 10.254 -4.787 1.00 89.75 86 VAL A O 1
ATOM 687 N N . ASP A 1 87 ? 0.429 8.658 -6.112 1.00 92.56 87 ASP A N 1
ATOM 688 C CA . ASP A 1 87 ? -0.939 9.156 -6.073 1.00 92.56 87 ASP A CA 1
ATOM 689 C C . ASP A 1 87 ? -1.773 8.363 -5.066 1.00 92.56 87 ASP A C 1
ATOM 691 O O . ASP A 1 87 ? -1.790 7.129 -5.062 1.00 92.56 87 ASP A O 1
ATOM 695 N N . LEU A 1 88 ? -2.506 9.091 -4.221 1.00 94.06 88 LEU A N 1
ATOM 696 C CA . LEU A 1 88 ? -3.407 8.531 -3.219 1.00 94.06 88 LEU A CA 1
ATOM 697 C C . LEU A 1 88 ? -4.827 9.042 -3.420 1.00 94.06 88 LEU A C 1
ATOM 699 O O . LEU A 1 88 ? -5.096 10.238 -3.318 1.00 94.06 88 LEU A O 1
ATOM 703 N N . ASN A 1 89 ? -5.764 8.114 -3.588 1.00 94.50 89 ASN A N 1
ATOM 704 C CA . ASN A 1 89 ? -7.182 8.425 -3.725 1.00 94.50 89 ASN A CA 1
ATOM 705 C C . ASN A 1 89 ? -7.979 7.744 -2.618 1.00 94.50 89 ASN A C 1
ATOM 707 O O . ASN A 1 89 ? -7.910 6.534 -2.443 1.00 94.50 89 ASN A O 1
ATOM 711 N N . THR A 1 90 ? -8.750 8.508 -1.844 1.00 96.06 90 THR A N 1
ATOM 712 C CA . THR A 1 90 ? -9.562 7.921 -0.765 1.00 96.06 90 THR A CA 1
ATOM 713 C C . THR A 1 90 ? -10.727 7.137 -1.359 1.00 96.06 90 THR A C 1
ATOM 715 O O . THR A 1 90 ? -11.559 7.724 -2.043 1.00 96.06 90 THR A O 1
ATOM 718 N N . ILE A 1 91 ? -10.804 5.841 -1.056 1.00 94.31 91 ILE A N 1
ATOM 719 C CA . ILE A 1 91 ? -11.896 4.962 -1.490 1.00 94.31 91 ILE A CA 1
ATOM 720 C C . ILE A 1 91 ? -13.004 4.970 -0.435 1.00 94.31 91 ILE A C 1
ATOM 722 O O . ILE A 1 91 ? -14.172 5.178 -0.745 1.00 94.31 91 ILE A O 1
ATOM 726 N N . ILE A 1 92 ? -12.629 4.768 0.833 1.00 94.19 92 ILE A N 1
ATOM 727 C CA . ILE A 1 92 ? -13.564 4.667 1.958 1.00 94.19 92 ILE A CA 1
ATOM 728 C C . ILE A 1 92 ? -13.067 5.545 3.099 1.00 94.19 92 ILE A C 1
ATOM 730 O O . ILE A 1 92 ? -11.874 5.573 3.405 1.00 94.19 92 ILE A O 1
ATOM 734 N N . LYS A 1 93 ? -14.003 6.233 3.757 1.00 96.88 93 LYS A N 1
ATOM 735 C CA . LYS A 1 93 ? -13.792 6.822 5.081 1.00 96.88 93 LYS A CA 1
ATOM 736 C C . LYS A 1 93 ? -14.489 5.958 6.124 1.00 96.88 93 LYS A C 1
ATOM 738 O O . LYS A 1 93 ? -15.616 5.530 5.895 1.00 96.88 93 LYS A O 1
ATOM 743 N N . TYR A 1 94 ? -13.843 5.725 7.258 1.00 95.62 94 TYR A N 1
ATOM 744 C CA . TYR A 1 94 ? -14.386 4.901 8.333 1.00 95.62 94 TYR A CA 1
ATOM 745 C C . TYR A 1 94 ? -14.141 5.533 9.705 1.00 95.62 94 TYR A C 1
ATOM 747 O O . TYR A 1 94 ? -13.231 6.347 9.890 1.00 95.62 94 TYR A O 1
ATOM 755 N N . ASP A 1 95 ? -14.965 5.155 10.680 1.00 96.44 95 ASP A N 1
ATOM 756 C CA . ASP A 1 95 ? -14.824 5.613 12.058 1.00 96.44 95 ASP A CA 1
ATOM 757 C C . ASP A 1 95 ? -13.657 4.899 12.749 1.00 96.44 95 ASP A C 1
ATOM 759 O O . ASP A 1 95 ? -13.814 3.904 13.458 1.00 96.44 95 ASP A O 1
ATOM 763 N N . TYR A 1 96 ? -12.457 5.434 12.540 1.00 95.25 96 TYR A N 1
ATOM 764 C CA . TYR A 1 96 ? -11.233 4.902 13.128 1.00 95.25 96 TYR A CA 1
ATOM 765 C C . TYR A 1 96 ? -11.177 5.016 14.650 1.00 95.25 96 TYR A C 1
ATOM 767 O O . TYR A 1 96 ? -10.233 4.490 15.239 1.00 95.25 96 TYR A O 1
ATOM 775 N N . LYS A 1 97 ? -12.124 5.694 15.314 1.00 95.56 97 LYS A N 1
ATOM 776 C CA . LYS A 1 97 ? -12.200 5.678 16.780 1.00 95.56 97 LYS A CA 1
ATOM 777 C C . LYS A 1 97 ? -12.770 4.351 17.262 1.00 95.56 97 LYS A C 1
ATOM 779 O O . LYS A 1 97 ? -12.194 3.774 18.180 1.00 95.56 97 LYS A O 1
ATOM 784 N N . ASN A 1 98 ? -13.808 3.849 16.593 1.00 96.38 98 ASN A N 1
ATOM 785 C CA . ASN A 1 98 ? -14.540 2.644 16.990 1.00 96.38 98 ASN A CA 1
ATOM 786 C C . ASN A 1 98 ? -14.143 1.377 16.220 1.00 96.38 98 ASN A C 1
ATOM 788 O O . ASN A 1 98 ? -14.335 0.282 16.738 1.00 96.38 98 ASN A O 1
ATOM 792 N N . PHE A 1 99 ? -13.530 1.502 15.037 1.00 95.69 99 PHE A N 1
ATOM 793 C CA . PHE A 1 99 ? -13.160 0.357 14.198 1.00 95.69 99 PHE A CA 1
ATOM 794 C C . PHE A 1 99 ? -11.682 0.354 13.797 1.00 95.69 99 PHE A C 1
ATOM 796 O O . PHE A 1 99 ? -11.053 1.402 13.617 1.00 95.69 99 PHE A O 1
ATOM 803 N N . PHE A 1 100 ? -11.126 -0.844 13.631 1.00 93.12 100 PHE A N 1
ATOM 804 C CA . PHE A 1 100 ? -9.906 -1.076 12.863 1.00 93.12 100 PHE A CA 1
ATOM 805 C C . PHE A 1 100 ? -10.264 -1.614 11.482 1.00 93.12 100 PHE A C 1
ATOM 807 O O . PHE A 1 100 ? -11.159 -2.443 11.358 1.00 93.12 100 PHE A O 1
ATOM 814 N N . ILE A 1 101 ? -9.503 -1.206 10.471 1.00 94.56 101 ILE A N 1
ATOM 815 C CA . ILE A 1 101 ? -9.431 -1.928 9.203 1.00 94.56 101 ILE A CA 1
ATOM 816 C C . ILE A 1 101 ? -8.101 -2.682 9.173 1.00 94.56 101 ILE A C 1
ATOM 818 O O . ILE A 1 101 ? -7.056 -2.091 9.450 1.00 94.56 101 ILE A O 1
ATOM 822 N N . LYS A 1 102 ? -8.133 -3.983 8.882 1.00 92.56 102 LYS A N 1
ATOM 823 C CA . LYS A 1 102 ? -6.944 -4.840 8.753 1.00 92.56 102 LYS A CA 1
ATOM 824 C C . LYS A 1 102 ? -7.054 -5.748 7.533 1.00 92.56 102 LYS A C 1
ATOM 826 O O . LYS A 1 102 ? -8.153 -5.974 7.028 1.00 92.56 102 LYS A O 1
ATOM 831 N N . PHE A 1 103 ? -5.909 -6.286 7.117 1.00 93.12 103 PHE A N 1
ATOM 832 C CA . PHE A 1 103 ? -5.760 -7.161 5.952 1.00 93.12 103 PHE A CA 1
ATOM 833 C C . PHE A 1 103 ? -6.388 -6.531 4.708 1.00 93.12 103 PHE A C 1
ATOM 835 O O . PHE A 1 103 ? -7.230 -7.133 4.044 1.00 93.12 103 PHE A O 1
ATOM 842 N N . ALA A 1 104 ? -6.027 -5.271 4.455 1.00 93.44 104 ALA A N 1
ATOM 843 C CA . ALA A 1 104 ? -6.461 -4.573 3.259 1.00 93.44 104 ALA A CA 1
ATOM 844 C C . ALA A 1 104 ? -5.832 -5.239 2.033 1.00 93.44 104 ALA A C 1
ATOM 846 O O . ALA A 1 104 ? -4.617 -5.399 1.965 1.00 93.44 104 ALA A O 1
ATOM 847 N N . TYR A 1 105 ? -6.668 -5.621 1.078 1.00 94.38 105 TYR A N 1
ATOM 848 C CA . TYR A 1 105 ? -6.269 -6.287 -0.149 1.00 94.38 105 TYR A CA 1
ATOM 849 C C . TYR A 1 105 ? -7.018 -5.672 -1.324 1.00 94.38 105 TYR A C 1
ATOM 851 O O . TYR A 1 105 ? -8.198 -5.331 -1.213 1.00 94.38 105 TYR A O 1
ATOM 859 N N . ILE A 1 106 ? -6.335 -5.546 -2.454 1.00 93.25 106 ILE A N 1
ATOM 860 C CA . ILE A 1 106 ? -6.918 -5.078 -3.706 1.00 93.25 106 ILE A CA 1
ATOM 861 C C . ILE A 1 106 ? -6.442 -5.968 -4.842 1.00 93.25 106 ILE A C 1
ATOM 863 O O . ILE A 1 106 ? -5.295 -6.411 -4.851 1.00 93.25 106 ILE A O 1
ATOM 867 N N . LYS A 1 107 ? -7.328 -6.213 -5.802 1.00 92.38 107 LYS A N 1
ATOM 868 C CA . LYS A 1 107 ? -6.996 -6.881 -7.054 1.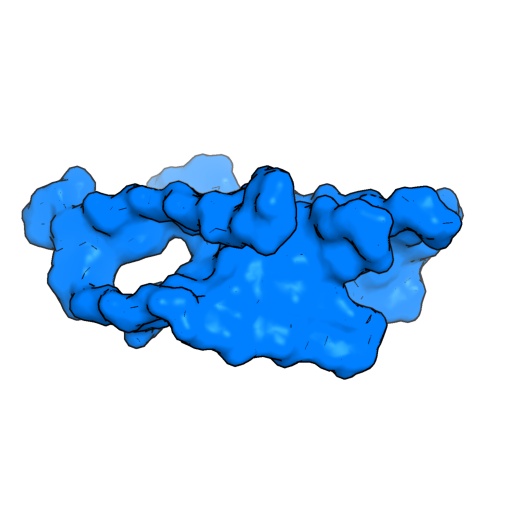00 92.38 107 LYS A CA 1
ATOM 869 C C . LYS A 1 107 ? -7.804 -6.295 -8.195 1.00 92.38 107 LYS A C 1
ATOM 871 O O . LYS A 1 107 ? -9.011 -6.093 -8.062 1.00 92.38 107 LYS A O 1
ATOM 876 N N . LYS A 1 108 ? -7.151 -6.072 -9.328 1.00 88.88 108 LYS A N 1
ATOM 877 C CA . LYS A 1 108 ? -7.810 -5.676 -10.569 1.00 88.88 108 LYS A CA 1
ATOM 878 C C . LYS A 1 108 ? -8.308 -6.919 -11.312 1.00 88.88 108 LYS A C 1
ATOM 880 O O . LYS A 1 108 ? -7.523 -7.818 -11.601 1.00 88.88 108 LYS A O 1
ATOM 885 N N . LEU A 1 109 ? -9.606 -6.998 -11.601 1.00 88.25 109 LEU A N 1
ATOM 886 C CA . LEU A 1 109 ? -10.214 -8.063 -12.409 1.00 88.25 109 LEU A CA 1
ATOM 887 C C . LEU A 1 109 ? -11.150 -7.415 -13.433 1.00 88.25 109 LEU A C 1
ATOM 889 O O . LEU A 1 109 ? -11.971 -6.584 -13.070 1.00 88.25 109 LEU A O 1
ATOM 893 N N . ASN A 1 110 ? -11.042 -7.783 -14.713 1.00 84.00 110 ASN A N 1
ATOM 894 C CA . ASN A 1 110 ? -11.937 -7.301 -15.781 1.00 84.00 110 ASN A CA 1
ATOM 895 C C . ASN A 1 110 ? -12.120 -5.766 -15.826 1.00 84.00 110 ASN A C 1
ATOM 897 O O . ASN A 1 110 ? -13.218 -5.272 -16.059 1.00 84.00 110 ASN A O 1
ATOM 901 N N . SER A 1 111 ? -11.034 -5.009 -15.640 1.00 81.31 111 SER A N 1
ATOM 902 C CA . SER A 1 111 ? -11.007 -3.533 -15.541 1.00 81.31 111 SER A CA 1
ATOM 903 C C . SER A 1 111 ? -11.602 -2.916 -14.267 1.00 81.31 111 SER A C 1
ATOM 905 O O . SER A 1 111 ? -11.567 -1.694 -14.131 1.00 81.31 111 SER A O 1
ATOM 907 N N . GLU A 1 112 ? -12.084 -3.715 -13.317 1.00 86.06 112 GLU A N 1
ATOM 908 C CA . GLU A 1 112 ? -12.605 -3.240 -12.034 1.00 86.06 112 GLU A CA 1
ATOM 909 C C . GLU A 1 112 ? -11.631 -3.529 -10.888 1.00 86.06 112 GLU A C 1
ATOM 911 O O . GLU A 1 112 ? -10.904 -4.525 -10.886 1.00 86.06 112 GLU A O 1
ATOM 916 N N . ASN A 1 113 ? -11.622 -2.645 -9.890 1.00 88.44 113 ASN A N 1
ATOM 917 C CA . ASN A 1 113 ? -10.852 -2.837 -8.666 1.00 88.44 113 ASN A CA 1
ATOM 918 C C . ASN A 1 113 ? -11.726 -3.529 -7.618 1.00 88.44 113 ASN A C 1
ATOM 920 O O . ASN A 1 113 ? -12.704 -2.957 -7.139 1.00 88.44 113 ASN A O 1
ATOM 924 N N . HIS A 1 114 ? -11.331 -4.731 -7.215 1.00 91.94 114 HIS A N 1
ATOM 925 C CA . HIS A 1 114 ? -11.971 -5.484 -6.145 1.00 91.94 114 HIS A CA 1
ATOM 926 C C . HIS A 1 114 ? -11.167 -5.335 -4.866 1.00 91.94 114 HIS A C 1
ATOM 928 O O . HIS A 1 114 ? -9.963 -5.586 -4.849 1.00 91.94 114 HIS A O 1
ATOM 934 N N . ILE A 1 115 ? -11.839 -4.934 -3.791 1.00 93.44 115 ILE A N 1
ATOM 935 C CA . ILE A 1 115 ? -11.204 -4.625 -2.514 1.00 93.44 115 ILE A CA 1
ATOM 936 C C . ILE A 1 115 ? -11.805 -5.505 -1.428 1.00 93.44 115 ILE A C 1
ATOM 938 O O . ILE A 1 115 ? -13.024 -5.578 -1.279 1.00 93.44 115 ILE A O 1
ATOM 942 N N . PHE A 1 116 ? -10.933 -6.119 -0.637 1.00 93.94 116 PHE A N 1
ATOM 943 C CA . PHE A 1 116 ? -11.295 -6.914 0.526 1.00 93.94 116 PHE A CA 1
ATOM 944 C C . PHE A 1 116 ? -10.590 -6.344 1.751 1.00 93.94 116 PHE A C 1
ATOM 946 O O . PHE A 1 116 ? -9.417 -5.980 1.697 1.00 93.94 116 PHE A O 1
ATOM 953 N N . TYR A 1 117 ? -11.314 -6.237 2.858 1.00 95.00 117 TYR A N 1
ATOM 954 C CA . TYR A 1 117 ? -10.755 -5.798 4.127 1.00 95.00 117 TYR A CA 1
ATOM 955 C C . TYR 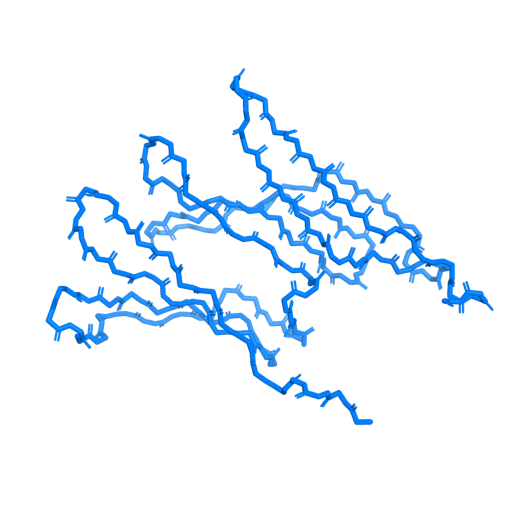A 1 117 ? -11.584 -6.337 5.289 1.00 95.00 117 TYR A C 1
ATOM 957 O O . TYR A 1 117 ? -12.780 -6.596 5.152 1.00 95.00 117 TYR A O 1
ATOM 965 N N . TYR A 1 118 ? -10.955 -6.457 6.454 1.00 95.06 118 TYR A N 1
ATOM 966 C CA . TYR A 1 118 ? -11.631 -6.818 7.694 1.00 95.06 118 TYR A CA 1
ATOM 967 C C . TYR A 1 118 ? -11.881 -5.563 8.516 1.00 95.06 118 TYR A C 1
ATOM 969 O O . TYR A 1 118 ? -10.935 -4.871 8.895 1.00 95.06 118 TYR A O 1
ATOM 977 N N . SER A 1 119 ? -13.152 -5.284 8.801 1.00 94.75 119 SER A N 1
ATOM 978 C CA . SER A 1 119 ? -13.548 -4.293 9.800 1.00 94.75 119 SER A CA 1
ATOM 979 C C . SER A 1 119 ? -13.694 -4.983 11.150 1.00 94.75 119 SER A C 1
ATOM 981 O O . SER A 1 119 ? -14.413 -5.974 11.261 1.00 94.75 119 SER A O 1
ATOM 983 N N . ILE A 1 120 ? -13.007 -4.472 12.163 1.00 94.62 120 ILE A N 1
ATOM 984 C CA . ILE A 1 120 ? -12.961 -5.055 13.504 1.00 94.62 120 ILE A CA 1
ATOM 985 C C . ILE A 1 120 ? -13.427 -3.994 14.497 1.00 94.62 120 ILE A C 1
ATOM 987 O O . ILE A 1 120 ? -12.841 -2.909 14.554 1.00 94.62 120 ILE A O 1
ATOM 991 N N . ASP A 1 121 ? -14.466 -4.296 15.274 1.00 95.69 121 ASP A N 1
ATOM 992 C CA . ASP A 1 121 ? -14.917 -3.440 16.374 1.00 95.69 121 ASP A CA 1
ATOM 993 C C . ASP A 1 121 ? -13.848 -3.437 17.472 1.00 95.69 121 ASP A C 1
ATOM 995 O O . ASP A 1 121 ? -13.462 -4.480 17.992 1.00 95.69 121 ASP A O 1
ATOM 999 N N . LYS A 1 122 ? -13.354 -2.259 17.854 1.00 94.25 122 LYS A N 1
ATOM 1000 C CA . LYS A 1 122 ? -12.306 -2.157 18.880 1.00 94.25 122 LYS A CA 1
ATOM 1001 C C . LYS A 1 122 ? -12.767 -2.592 20.263 1.00 94.25 122 LYS A C 1
ATOM 1003 O O . LYS A 1 122 ? -11.929 -2.932 21.096 1.00 94.25 122 LYS A O 1
ATOM 1008 N N . LYS A 1 123 ? -14.070 -2.531 20.528 1.00 94.00 123 LYS A N 1
ATOM 1009 C CA . LYS A 1 123 ? -14.668 -2.980 21.782 1.00 94.00 123 LYS A CA 1
ATOM 1010 C C . LYS A 1 123 ? -14.713 -4.508 21.861 1.00 94.00 123 LYS A C 1
ATOM 1012 O O . LYS A 1 123 ? -14.633 -5.045 22.964 1.00 94.00 123 LYS A O 1
ATOM 1017 N N . TYR A 1 124 ? -14.804 -5.183 20.712 1.00 89.81 124 TYR A N 1
ATOM 1018 C CA . TYR A 1 124 ? -14.880 -6.641 20.583 1.00 89.81 124 TYR A CA 1
ATOM 1019 C C . TYR A 1 124 ? -13.960 -7.132 19.445 1.00 89.81 124 TYR A C 1
ATOM 1021 O O . TYR A 1 124 ? -14.461 -7.511 18.384 1.00 89.81 124 TYR A O 1
ATOM 1029 N N . PRO A 1 125 ? -12.629 -7.048 19.641 1.00 77.00 125 PRO A N 1
ATOM 1030 C CA . PRO A 1 125 ? -11.643 -7.207 18.574 1.00 77.00 125 PRO A CA 1
ATOM 1031 C C . PRO A 1 125 ? -11.378 -8.648 18.133 1.00 77.00 125 PRO A C 1
ATOM 1033 O O . PRO A 1 125 ? -11.592 -9.577 18.944 1.00 77.00 125 PRO A O 1
#

Secondary structure (DSSP, 8-state):
--S-S-EEEEEE-TTT--EEEEEESSEEEEEEE-TTS-EEEEEEEEES---TTTEEEEE-TTS-EEEEEE-SSSEEEEEEE-SS-EEEEEEEE--TTTEEEEEEEEEEETTEEEEEEEEEETT--

pLDDT: mean 88.72, std 9.23, range [39.41, 96.88]

Sequence (125 aa):
MPFINKTSILVENSINKGLTLFELGKNIVSTNIDSDLNNIDSRILFNGEYSFIDIWLDIDDKDNIYGILNDKKGKLQNLIITSDNVDLNTIIKYDYKNFFIKFAYIKKLNSENHIFYYSIDKKYP

Organism: NCBI:txid2963284

Radius of gyration: 15.15 Å; chains: 1; bounding box: 37×23×41 Å

Foldseek 3Di:
DPPDQKDWDWAAQPPQRWIWIFIAAQFTKTFIAHPVRDTDDIDTPGGGHDDQFFKDWYADPVRWIWIWGHPLQFFIWIWTDDPVDIDTHTPGGGDSVFWDKTNWGWDQDPNDIDIDIDIDGPVHD